Protein AF-A0A524GN20-F1 (afdb_monomer_lite)

pLDDT: mean 93.87, std 6.21, range [55.22, 98.56]

Structure (mmCIF, N/CA/C/O backbone):
data_AF-A0A524GN20-F1
#
_entry.id   AF-A0A524GN20-F1
#
loop_
_atom_site.group_PDB
_atom_site.id
_atom_site.type_symbol
_atom_site.label_atom_id
_atom_site.label_alt_id
_atom_site.label_comp_id
_atom_site.label_asym_id
_atom_site.label_entity_id
_atom_site.label_seq_id
_atom_site.pdbx_PDB_ins_code
_atom_site.Cartn_x
_atom_site.Cartn_y
_atom_site.Cartn_z
_atom_site.occupancy
_atom_site.B_iso_or_equiv
_atom_site.auth_seq_id
_atom_site.auth_comp_id
_atom_site.auth_asym_id
_atom_site.auth_atom_id
_atom_site.pdbx_PDB_model_num
ATOM 1 N N . MET A 1 1 ? -15.098 1.037 7.197 1.00 80.81 1 MET A N 1
ATOM 2 C CA . MET A 1 1 ? -13.810 0.815 7.897 1.00 80.81 1 MET A CA 1
ATOM 3 C C . MET A 1 1 ? -13.483 1.879 8.942 1.00 80.81 1 MET A C 1
ATOM 5 O O . MET A 1 1 ? -12.488 1.730 9.640 1.00 80.81 1 MET A O 1
ATOM 9 N N . THR A 1 2 ? -14.309 2.914 9.108 1.00 81.94 2 THR A N 1
ATOM 10 C CA . THR A 1 2 ? -14.123 3.932 10.149 1.00 81.94 2 THR A CA 1
ATOM 11 C C . THR A 1 2 ? -13.984 3.306 11.540 1.00 81.94 2 THR A C 1
ATOM 13 O O . THR A 1 2 ? -14.821 2.501 11.942 1.00 81.94 2 THR A O 1
ATOM 16 N N . GLY A 1 3 ? -12.926 3.681 12.263 1.00 82.38 3 GLY A N 1
ATOM 17 C CA . GLY A 1 3 ? -12.662 3.211 13.631 1.00 82.38 3 GLY A CA 1
ATOM 18 C C . GLY A 1 3 ? -12.111 1.784 13.745 1.00 82.38 3 GLY A C 1
ATOM 19 O O . GLY A 1 3 ? -12.096 1.239 14.842 1.00 82.38 3 GLY A O 1
ATOM 20 N N . ILE A 1 4 ? -11.683 1.169 12.637 1.00 89.50 4 ILE A N 1
ATOM 21 C CA . ILE A 1 4 ? -11.070 -0.163 12.632 1.00 89.50 4 ILE A CA 1
ATOM 22 C C . ILE A 1 4 ? -9.560 -0.024 12.451 1.00 89.50 4 ILE A C 1
ATOM 24 O O . ILE A 1 4 ? -9.099 0.409 11.396 1.00 89.50 4 ILE A O 1
ATOM 28 N N . ASP A 1 5 ? -8.799 -0.453 13.455 1.00 92.88 5 ASP A N 1
ATOM 29 C CA . ASP A 1 5 ? -7.336 -0.331 13.458 1.00 92.88 5 ASP A CA 1
ATOM 30 C C . ASP A 1 5 ? -6.620 -1.609 12.999 1.00 92.88 5 ASP A C 1
ATOM 32 O O . ASP A 1 5 ? -5.412 -1.606 12.771 1.00 92.88 5 ASP A O 1
ATOM 36 N N . ARG A 1 6 ? -7.367 -2.697 12.768 1.00 95.50 6 ARG A N 1
ATOM 37 C CA . ARG A 1 6 ? -6.855 -3.922 12.145 1.00 95.50 6 ARG A CA 1
ATOM 38 C C . A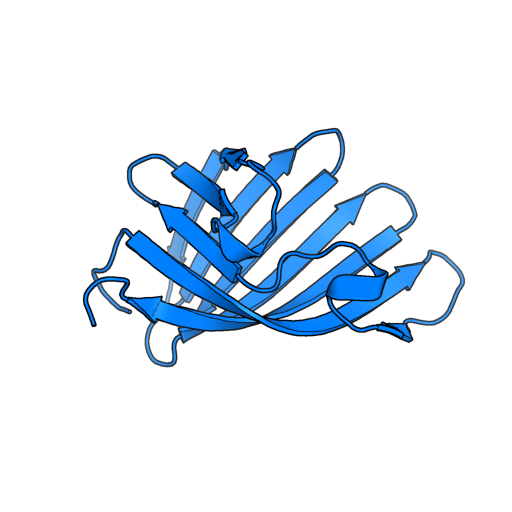RG A 1 6 ? -7.815 -4.471 11.099 1.00 95.50 6 ARG A C 1
ATOM 40 O O . ARG A 1 6 ? -8.972 -4.762 11.392 1.00 95.50 6 ARG A O 1
ATOM 47 N N . PHE A 1 7 ? -7.325 -4.639 9.878 1.00 96.12 7 PHE A N 1
ATOM 48 C CA . PHE A 1 7 ? -8.141 -5.032 8.731 1.00 96.12 7 PHE A CA 1
ATOM 49 C C . PHE A 1 7 ? -7.329 -5.836 7.711 1.00 96.12 7 PHE A C 1
ATOM 51 O O . PHE A 1 7 ? -6.097 -5.810 7.704 1.00 96.12 7 PHE A O 1
ATOM 58 N N . ILE A 1 8 ? -8.032 -6.585 6.865 1.00 96.88 8 ILE A N 1
ATOM 59 C CA . ILE A 1 8 ? -7.454 -7.373 5.776 1.00 96.88 8 ILE A CA 1
ATOM 60 C C . ILE A 1 8 ? -7.763 -6.694 4.446 1.00 96.88 8 ILE A C 1
ATOM 62 O O . ILE A 1 8 ? -8.872 -6.208 4.245 1.00 96.88 8 ILE A O 1
ATOM 66 N N . CYS A 1 9 ? -6.793 -6.671 3.542 1.00 97.44 9 CYS A N 1
ATOM 67 C CA . CYS A 1 9 ? -6.932 -6.140 2.195 1.00 97.44 9 CYS A CA 1
ATOM 68 C C . CYS A 1 9 ? -6.615 -7.216 1.168 1.00 97.44 9 CYS A C 1
ATOM 70 O O . CYS A 1 9 ? -5.675 -7.988 1.357 1.00 97.44 9 CYS A O 1
ATOM 72 N N . ALA A 1 10 ? -7.388 -7.235 0.089 1.00 96.88 10 ALA A N 1
ATOM 73 C CA . ALA A 1 10 ? -7.216 -8.124 -1.045 1.00 96.88 10 ALA A CA 1
ATOM 74 C C . ALA A 1 10 ? -6.764 -7.331 -2.275 1.00 96.88 10 ALA A C 1
ATOM 76 O O . ALA A 1 10 ? -7.335 -6.278 -2.578 1.00 96.88 10 ALA A O 1
ATOM 77 N N . ALA A 1 11 ? -5.759 -7.838 -2.986 1.00 96.38 11 ALA A N 1
ATOM 78 C CA . ALA A 1 11 ? -5.364 -7.329 -4.293 1.00 96.38 11 ALA A CA 1
ATOM 79 C C . ALA A 1 11 ? -6.363 -7.807 -5.359 1.00 96.38 11 ALA A C 1
ATOM 81 O O . ALA A 1 11 ? -6.744 -8.973 -5.381 1.00 96.38 11 ALA A O 1
ATOM 82 N N . ALA A 1 12 ? -6.789 -6.908 -6.245 1.00 95.06 12 ALA A N 1
ATOM 83 C CA . ALA A 1 12 ? -7.721 -7.216 -7.331 1.00 95.06 12 ALA A CA 1
ATOM 84 C C . ALA A 1 12 ? -7.089 -7.001 -8.711 1.00 95.06 12 ALA A C 1
ATOM 86 O O . ALA A 1 12 ? -7.280 -7.807 -9.616 1.00 95.06 12 ALA A O 1
ATOM 87 N N . GLN A 1 13 ? -6.320 -5.924 -8.871 1.00 95.69 13 GLN A N 1
ATOM 88 C CA . GLN A 1 13 ? -5.629 -5.599 -10.114 1.00 95.69 13 GLN A CA 1
ATOM 89 C C . GLN A 1 13 ? -4.230 -5.082 -9.797 1.00 95.69 13 GLN A C 1
ATOM 91 O O . GLN A 1 13 ? -4.064 -4.281 -8.877 1.00 95.69 13 GLN A O 1
ATOM 96 N N . VAL A 1 14 ? -3.238 -5.509 -10.580 1.00 97.44 14 VAL A N 1
ATOM 97 C CA . VAL A 1 14 ? -1.855 -5.049 -10.452 1.00 97.44 14 VAL A CA 1
ATOM 98 C C . VAL A 1 14 ? -1.371 -4.494 -11.787 1.00 97.44 14 VAL A C 1
ATOM 100 O O . VAL A 1 14 ? -1.645 -5.048 -12.851 1.00 97.44 14 VAL A O 1
ATOM 103 N N . GLN A 1 15 ? -0.653 -3.379 -11.732 1.00 97.19 15 GLN A N 1
ATOM 104 C CA . GLN A 1 15 ? -0.004 -2.769 -12.883 1.00 97.19 15 GLN A CA 1
ATOM 105 C C . GLN A 1 15 ? 1.456 -2.495 -12.546 1.00 97.19 15 GLN A C 1
ATOM 107 O O . GLN A 1 15 ? 1.754 -1.956 -11.485 1.00 97.19 15 GLN A O 1
ATOM 112 N N . MET A 1 16 ? 2.364 -2.843 -13.447 1.00 96.81 16 MET A N 1
ATOM 113 C CA . MET A 1 16 ? 3.779 -2.502 -13.339 1.00 96.81 16 MET A CA 1
ATOM 114 C C . MET A 1 16 ? 4.140 -1.510 -14.438 1.00 96.81 16 MET A C 1
ATOM 116 O O . MET A 1 16 ? 3.680 -1.644 -15.568 1.00 96.81 16 MET A O 1
ATOM 120 N N . CYS A 1 17 ? 4.957 -0.521 -14.097 1.00 96.75 17 CYS A N 1
ATOM 121 C CA . CYS A 1 17 ? 5.476 0.476 -15.024 1.00 96.75 17 CYS A CA 1
ATOM 122 C C . CYS A 1 17 ? 6.996 0.547 -14.879 1.00 96.75 17 CYS A C 1
ATOM 124 O O . CYS A 1 17 ? 7.495 0.663 -13.755 1.00 96.75 17 CYS A O 1
ATOM 126 N N . ILE A 1 18 ? 7.716 0.509 -15.999 1.00 96.25 18 ILE A N 1
ATOM 127 C CA . ILE A 1 18 ? 9.172 0.679 -16.063 1.00 96.25 18 ILE A CA 1
ATOM 128 C C . ILE A 1 18 ? 9.487 2.029 -16.712 1.00 96.25 18 ILE A C 1
ATOM 130 O O . ILE A 1 18 ? 8.776 2.485 -17.605 1.00 96.25 18 ILE A O 1
ATOM 134 N N . GLU A 1 19 ? 10.545 2.683 -16.241 1.00 95.81 19 GLU A N 1
ATOM 135 C CA . GLU A 1 19 ? 11.057 3.915 -16.832 1.00 95.81 19 GLU A CA 1
ATOM 136 C C . GLU A 1 19 ? 11.360 3.735 -18.330 1.00 95.81 19 GLU A C 1
ATOM 138 O O . GLU A 1 19 ? 12.034 2.790 -18.732 1.00 95.81 19 GLU A O 1
ATOM 143 N N . ASN A 1 20 ? 10.877 4.669 -19.154 1.00 93.94 20 ASN A N 1
ATOM 144 C CA . ASN A 1 20 ? 10.988 4.641 -20.619 1.00 93.94 20 ASN A CA 1
ATOM 145 C C . ASN A 1 20 ? 10.273 3.466 -21.318 1.00 93.94 20 ASN A C 1
ATOM 147 O O . ASN A 1 20 ? 10.513 3.241 -22.504 1.00 93.94 20 ASN A O 1
ATOM 151 N N . ASP A 1 21 ? 9.375 2.755 -20.629 1.00 94.06 21 ASP A N 1
ATOM 152 C CA . ASP A 1 21 ? 8.540 1.697 -21.208 1.00 94.06 21 ASP A CA 1
ATOM 153 C C . ASP A 1 21 ? 7.049 1.907 -20.870 1.00 94.06 21 ASP A C 1
ATOM 155 O O . ASP A 1 21 ? 6.654 2.840 -20.166 1.00 94.06 21 ASP A O 1
ATOM 159 N N . SER A 1 22 ? 6.190 1.047 -21.409 1.00 92.25 22 SER A N 1
ATOM 160 C CA . SER A 1 22 ? 4.754 1.043 -21.151 1.00 92.25 22 SER A CA 1
ATOM 161 C C . SER A 1 22 ? 4.425 0.459 -19.778 1.00 92.25 22 SER A C 1
ATOM 163 O O . SER A 1 22 ? 5.121 -0.409 -19.257 1.00 92.25 22 SER A O 1
ATOM 165 N N . CYS A 1 23 ? 3.295 0.880 -19.211 1.00 95.12 23 CYS A N 1
ATOM 166 C CA . CYS A 1 23 ? 2.701 0.189 -18.073 1.00 95.12 23 CYS A CA 1
ATOM 167 C C . CYS A 1 23 ? 1.916 -1.037 -18.548 1.00 95.12 23 CYS A C 1
ATOM 169 O O . CYS A 1 23 ? 1.089 -0.937 -19.455 1.00 95.12 23 CYS A O 1
ATOM 171 N N . TYR A 1 24 ? 2.091 -2.170 -17.882 1.00 94.31 24 TYR A N 1
ATOM 172 C CA . TYR A 1 24 ? 1.423 -3.424 -18.219 1.00 94.31 24 TYR A CA 1
ATOM 173 C C . TYR A 1 24 ? 0.657 -3.980 -17.023 1.00 94.31 24 TYR A C 1
ATOM 175 O O . TYR A 1 24 ? 1.060 -3.848 -15.866 1.00 94.31 24 TYR A O 1
ATOM 183 N N . THR A 1 25 ? -0.494 -4.581 -17.322 1.00 95.19 25 THR A N 1
ATOM 184 C CA . THR A 1 25 ? -1.305 -5.280 -16.323 1.00 95.19 25 THR A CA 1
ATOM 185 C C . THR A 1 25 ? -0.687 -6.643 -16.071 1.00 95.19 25 THR A C 1
ATOM 187 O O . THR A 1 25 ? -0.342 -7.344 -17.018 1.00 95.19 25 THR A O 1
ATOM 190 N N . ALA A 1 26 ? -0.575 -7.009 -14.803 1.00 91.06 26 ALA A N 1
ATOM 191 C CA . ALA A 1 26 ? -0.132 -8.323 -14.384 1.00 91.06 26 ALA A CA 1
ATOM 192 C C . ALA A 1 26 ? -1.067 -8.846 -13.298 1.00 91.06 26 ALA A C 1
ATOM 194 O O . ALA A 1 26 ? -1.766 -8.097 -12.609 1.00 91.06 26 ALA A O 1
ATOM 195 N N . SER A 1 27 ? -1.071 -10.152 -13.132 1.00 90.56 27 SER A N 1
ATOM 196 C CA . SER A 1 27 ? -1.637 -10.776 -11.949 1.00 90.56 27 SER A CA 1
ATOM 197 C C . SER A 1 27 ? -0.744 -10.542 -10.725 1.00 90.56 27 SER A C 1
ATOM 199 O O . SER A 1 27 ? 0.456 -10.268 -10.829 1.00 90.56 27 SER A O 1
ATOM 201 N N . ALA A 1 28 ? -1.326 -10.690 -9.533 1.00 89.25 28 ALA A N 1
ATOM 202 C CA . ALA A 1 28 ? -0.570 -10.593 -8.290 1.00 89.25 28 ALA A CA 1
ATOM 203 C C . ALA A 1 28 ? 0.543 -11.657 -8.215 1.00 89.25 28 ALA A C 1
ATOM 205 O O . ALA A 1 28 ? 1.670 -11.349 -7.826 1.00 89.25 28 ALA A O 1
ATOM 206 N N . TRP A 1 29 ? 0.266 -12.881 -8.679 1.00 88.06 29 TRP A N 1
ATOM 207 C CA . TRP A 1 29 ? 1.220 -13.989 -8.638 1.00 88.06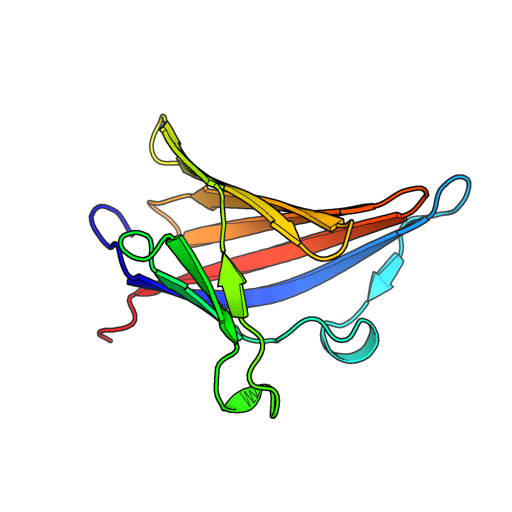 29 TRP A CA 1
ATOM 208 C C . TRP A 1 29 ? 2.444 -13.764 -9.538 1.00 88.06 29 TRP A C 1
ATOM 210 O O . TRP A 1 29 ? 3.561 -14.028 -9.094 1.00 88.06 29 TRP A O 1
ATOM 220 N N . GLU A 1 30 ? 2.266 -13.222 -10.752 1.00 90.25 30 GLU A N 1
ATOM 221 C CA . GLU A 1 30 ? 3.370 -12.952 -11.695 1.00 90.25 30 GLU A CA 1
ATOM 222 C C . GLU A 1 30 ? 4.406 -12.004 -11.096 1.00 90.25 30 GLU A C 1
ATOM 224 O O . GLU A 1 30 ? 5.609 -12.168 -11.295 1.00 90.25 30 GLU A O 1
ATOM 229 N N . LEU A 1 31 ? 3.935 -11.026 -10.321 1.00 90.75 31 LEU A N 1
ATOM 230 C CA . LEU A 1 31 ? 4.775 -10.018 -9.682 1.00 90.75 31 LEU A CA 1
ATOM 231 C C . LEU A 1 31 ? 5.107 -10.341 -8.222 1.00 90.75 31 LEU A C 1
ATOM 233 O O . LEU A 1 31 ? 5.699 -9.511 -7.529 1.00 90.75 31 LEU A O 1
ATOM 237 N N . ASN A 1 32 ? 4.756 -11.542 -7.745 1.00 90.00 32 ASN A N 1
ATOM 238 C CA . ASN A 1 32 ? 4.959 -11.975 -6.360 1.00 90.00 32 ASN A CA 1
ATOM 239 C C . ASN A 1 32 ? 4.350 -10.994 -5.331 1.00 90.00 32 ASN A C 1
A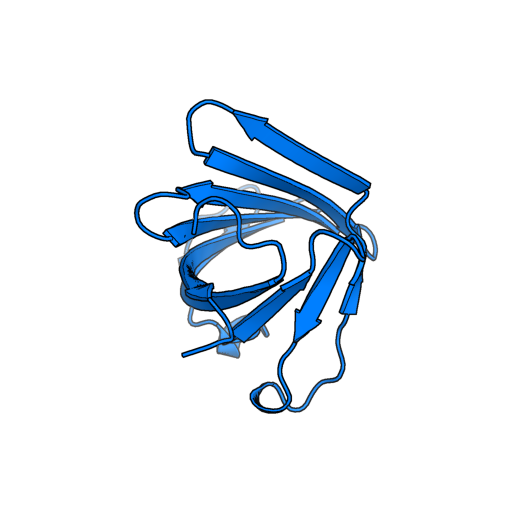TOM 241 O O . ASN A 1 32 ? 4.875 -10.806 -4.224 1.00 90.00 32 ASN A O 1
ATOM 245 N N . VAL A 1 33 ? 3.252 -10.347 -5.728 1.00 92.38 33 VAL A N 1
ATOM 246 C CA . VAL A 1 33 ? 2.398 -9.520 -4.881 1.00 92.38 33 VAL A CA 1
ATOM 247 C C . VAL A 1 33 ? 1.470 -10.465 -4.113 1.00 92.38 33 VAL A C 1
ATOM 249 O O . VAL A 1 33 ? 0.838 -11.323 -4.724 1.00 92.38 33 VAL A O 1
ATOM 252 N N . PRO A 1 34 ? 1.381 -10.358 -2.779 1.00 92.50 34 PRO A N 1
ATOM 253 C CA . PRO A 1 34 ? 0.465 -11.185 -2.002 1.00 92.50 34 PRO A CA 1
ATOM 254 C C . PRO A 1 34 ? -0.996 -10.893 -2.358 1.00 92.50 34 PRO A C 1
ATOM 256 O O . PRO A 1 34 ? -1.385 -9.727 -2.410 1.00 92.50 34 PRO A O 1
ATOM 259 N N . ASP A 1 35 ? -1.819 -11.937 -2.488 1.00 93.44 35 ASP A N 1
ATOM 260 C CA . ASP A 1 35 ? -3.266 -11.773 -2.692 1.00 93.44 35 ASP A CA 1
ATOM 261 C C . ASP A 1 35 ? -3.930 -11.060 -1.512 1.00 93.44 35 ASP A C 1
ATOM 263 O O . ASP A 1 35 ? -4.847 -10.264 -1.699 1.00 93.44 35 ASP A O 1
ATOM 267 N N . PHE A 1 36 ? -3.438 -11.323 -0.294 1.00 95.25 36 PHE A N 1
ATOM 268 C CA . PHE A 1 36 ? -3.958 -10.741 0.937 1.00 95.25 36 PHE A CA 1
ATOM 269 C C . PHE A 1 36 ? -2.852 -10.201 1.837 1.00 95.25 36 PHE A C 1
ATOM 271 O O . PHE A 1 36 ? -1.869 -10.895 2.130 1.00 95.25 36 PHE A O 1
ATOM 278 N N . VAL A 1 37 ? -3.085 -9.008 2.377 1.00 96.44 37 VAL A N 1
ATOM 279 C CA . VAL A 1 37 ? -2.281 -8.414 3.449 1.00 96.44 37 VAL A CA 1
ATOM 280 C C . VAL A 1 37 ? -3.165 -8.028 4.629 1.00 96.44 37 VAL A C 1
ATOM 282 O O . VAL A 1 37 ? -4.311 -7.623 4.460 1.00 96.44 37 VAL A O 1
ATOM 285 N N . VAL A 1 38 ? -2.629 -8.145 5.838 1.00 96.62 38 VAL A N 1
ATOM 286 C CA . VAL A 1 38 ? -3.230 -7.628 7.067 1.00 96.62 38 VAL A CA 1
ATOM 287 C C . VAL A 1 38 ? -2.488 -6.364 7.456 1.00 96.62 38 VAL A C 1
ATOM 289 O O . VAL A 1 38 ? -1.261 -6.381 7.582 1.00 96.62 38 VAL A O 1
ATOM 292 N N . ILE A 1 39 ? -3.245 -5.296 7.669 1.00 97.25 39 ILE A N 1
ATOM 293 C CA . ILE A 1 39 ? -2.747 -4.023 8.175 1.00 97.25 39 ILE A CA 1
ATOM 294 C C . ILE A 1 39 ? -3.164 -3.898 9.639 1.00 97.25 39 ILE A C 1
ATOM 296 O O . ILE A 1 39 ? -4.323 -4.126 9.984 1.00 97.25 39 ILE A O 1
ATOM 300 N N . ASP A 1 40 ? -2.201 -3.545 10.483 1.00 96.62 40 ASP A N 1
ATOM 301 C CA . ASP A 1 40 ? -2.370 -3.259 11.907 1.00 96.62 40 ASP A CA 1
ATOM 302 C C . ASP A 1 40 ? -1.835 -1.839 12.169 1.00 96.62 40 ASP A C 1
ATOM 304 O O . ASP A 1 40 ? -0.629 -1.593 12.064 1.00 96.62 40 ASP A O 1
ATOM 308 N N . LEU A 1 41 ? -2.744 -0.890 12.417 1.00 95.50 41 LEU A N 1
ATOM 309 C CA . LEU A 1 41 ? -2.434 0.529 12.610 1.00 95.50 41 LEU A CA 1
ATOM 310 C C . LEU A 1 41 ? -1.765 0.798 13.955 1.00 95.50 41 LEU A C 1
ATOM 312 O O . LEU A 1 41 ? -0.869 1.641 14.019 1.00 95.50 41 LEU A O 1
ATOM 316 N N . ASP A 1 42 ? -2.137 0.045 14.990 1.00 93.69 42 ASP A N 1
ATOM 317 C CA . ASP A 1 42 ? -1.556 0.167 16.328 1.00 93.69 42 ASP A CA 1
ATOM 318 C C . ASP A 1 42 ? -0.089 -0.263 16.319 1.00 93.69 42 ASP A C 1
ATOM 320 O O . ASP A 1 42 ? 0.787 0.424 16.848 1.00 93.69 42 ASP A O 1
ATOM 324 N N . LYS A 1 43 ? 0.199 -1.393 15.664 1.00 96.25 43 LYS A N 1
ATOM 325 C CA . LYS A 1 43 ? 1.564 -1.923 15.531 1.00 96.25 43 LYS A CA 1
ATOM 326 C C . LYS A 1 43 ? 2.349 -1.293 14.392 1.00 96.25 43 LYS A C 1
ATOM 328 O O . LYS A 1 43 ? 3.556 -1.507 14.307 1.00 96.25 43 LYS A O 1
ATOM 333 N N . LYS A 1 44 ? 1.677 -0.545 13.519 1.00 96.81 44 LYS A N 1
ATOM 334 C CA . LYS A 1 44 ? 2.223 0.031 12.289 1.00 96.81 44 LYS A CA 1
ATOM 335 C C . LYS A 1 44 ? 2.886 -0.996 11.371 1.00 96.81 44 LYS A C 1
ATOM 337 O O . LYS A 1 44 ? 4.012 -0.807 10.906 1.00 96.81 44 LYS A O 1
ATOM 342 N N . VAL A 1 45 ? 2.189 -2.104 11.128 1.00 97.31 45 VAL A N 1
ATOM 343 C CA . VAL A 1 45 ? 2.699 -3.238 10.346 1.00 97.31 45 VAL A CA 1
ATOM 344 C C . VAL A 1 45 ? 1.744 -3.613 9.218 1.00 97.31 45 VAL A C 1
ATOM 346 O O . VAL A 1 45 ? 0.531 -3.685 9.411 1.00 97.31 45 VAL A O 1
ATOM 349 N N . VAL A 1 46 ? 2.315 -3.923 8.053 1.00 96.88 46 VAL A N 1
ATOM 350 C CA . VAL A 1 46 ? 1.659 -4.683 6.983 1.00 96.88 46 VAL A CA 1
ATOM 351 C C . VAL A 1 46 ? 2.280 -6.076 6.946 1.00 96.88 46 VAL A C 1
ATOM 353 O O . VAL A 1 46 ? 3.500 -6.213 6.876 1.00 96.88 46 VAL A O 1
ATOM 356 N N . SER A 1 47 ? 1.455 -7.117 6.988 1.00 96.25 47 SER A N 1
ATOM 357 C CA . SER A 1 47 ? 1.907 -8.513 7.010 1.00 96.25 47 SER A CA 1
ATOM 358 C C . SER A 1 47 ? 1.126 -9.368 6.026 1.00 96.25 47 SER A C 1
ATOM 360 O O . SER A 1 47 ? -0.033 -9.090 5.731 1.00 96.25 47 SER A O 1
ATOM 362 N N . THR A 1 48 ? 1.745 -10.415 5.495 1.00 93.75 48 THR A N 1
ATOM 363 C CA . THR A 1 48 ? 1.040 -11.380 4.648 1.00 93.75 48 THR A CA 1
ATOM 364 C C . THR A 1 48 ? 0.226 -12.366 5.477 1.00 93.75 48 THR A C 1
ATOM 366 O O . THR A 1 48 ? 0.551 -12.668 6.626 1.00 93.75 48 THR A O 1
ATOM 369 N N . THR A 1 49 ? -0.846 -12.899 4.892 1.00 90.19 49 THR A N 1
ATOM 370 C CA . THR A 1 49 ? -1.598 -14.003 5.505 1.00 90.19 49 THR A CA 1
ATOM 371 C C . THR A 1 49 ? -0.877 -15.337 5.304 1.00 90.19 49 THR A C 1
ATOM 373 O O . THR A 1 49 ? -0.004 -15.459 4.449 1.00 90.19 49 THR A O 1
ATOM 376 N N . LYS A 1 50 ? -1.294 -16.386 6.029 1.00 87.12 50 LYS A N 1
ATOM 377 C CA . LYS A 1 50 ? -0.788 -17.757 5.814 1.00 87.12 50 LYS A CA 1
ATOM 378 C 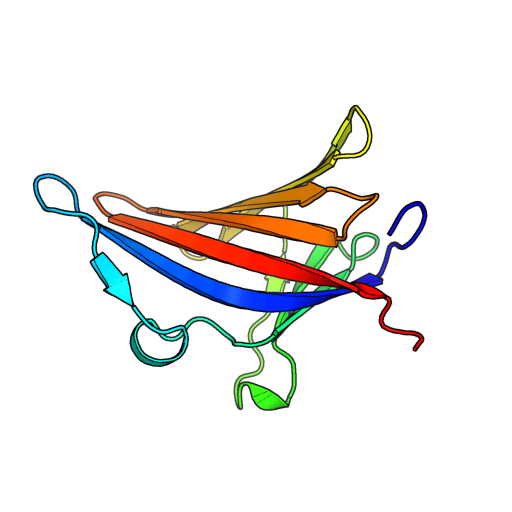C . LYS A 1 50 ? -0.977 -18.249 4.371 1.00 87.12 50 LYS A C 1
ATOM 380 O O . LYS A 1 50 ? -0.209 -19.092 3.923 1.00 87.12 50 LYS A O 1
ATOM 385 N N . ALA A 1 51 ? -1.978 -17.726 3.656 1.00 82.00 51 ALA A N 1
ATOM 386 C CA . ALA A 1 51 ? -2.280 -18.117 2.281 1.00 82.00 51 ALA A CA 1
ATOM 387 C C . ALA A 1 51 ? -1.168 -17.738 1.292 1.00 82.00 51 ALA A C 1
ATOM 389 O O . ALA A 1 51 ? -1.028 -18.396 0.270 1.00 82.00 51 ALA A O 1
ATOM 390 N N . SER A 1 52 ? -0.336 -16.737 1.606 1.00 82.88 52 SER A N 1
ATOM 391 C CA . SER A 1 52 ? 0.798 -16.378 0.745 1.00 82.88 52 SER A CA 1
ATOM 392 C C . SER A 1 52 ? 1.923 -17.422 0.758 1.00 82.88 52 SER A C 1
ATOM 394 O O . SER A 1 52 ? 2.851 -17.315 -0.039 1.00 82.88 52 SER A O 1
ATOM 396 N N . GLY A 1 53 ? 1.913 -18.369 1.708 1.00 82.25 53 GLY A N 1
ATOM 397 C CA . GLY A 1 53 ? 3.017 -19.306 1.944 1.00 82.25 53 GLY A CA 1
ATOM 398 C C . GLY A 1 53 ? 4.307 -18.647 2.453 1.00 82.25 53 GLY A C 1
ATOM 399 O O . GLY A 1 53 ? 5.313 -19.326 2.647 1.00 82.25 53 GLY A O 1
ATOM 400 N N . LEU A 1 54 ? 4.294 -17.332 2.685 1.00 81.00 54 LEU A N 1
ATOM 401 C CA . LEU A 1 54 ? 5.451 -16.528 3.060 1.00 81.00 54 LEU A CA 1
ATOM 402 C C . LEU A 1 54 ? 5.121 -15.721 4.319 1.00 81.00 54 LEU A C 1
ATOM 404 O O . LEU A 1 54 ? 4.054 -15.125 4.420 1.00 81.00 54 LEU A O 1
ATOM 408 N N . ASN A 1 55 ? 6.050 -15.641 5.269 1.00 86.12 55 ASN A N 1
ATOM 409 C CA . ASN A 1 55 ? 5.884 -14.839 6.488 1.00 86.12 55 ASN A CA 1
ATOM 410 C C . ASN A 1 55 ? 6.503 -13.446 6.305 1.00 86.12 55 ASN A C 1
ATOM 412 O O . ASN A 1 55 ? 7.425 -13.067 7.025 1.00 86.12 55 ASN A O 1
ATOM 416 N N . AR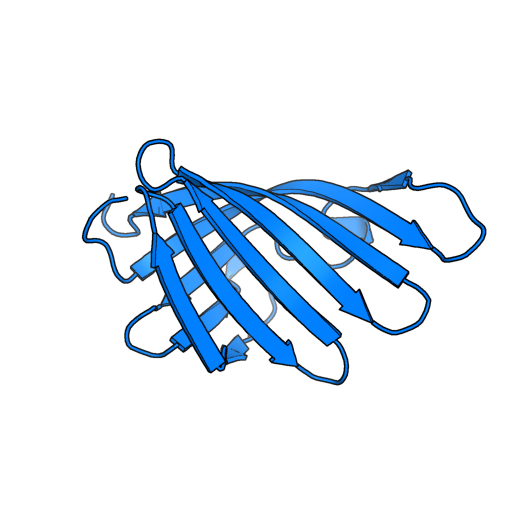G A 1 56 ? 6.046 -12.703 5.288 1.00 90.44 56 ARG A N 1
ATOM 417 C CA . ARG A 1 56 ? 6.536 -11.345 5.015 1.00 90.44 56 ARG A CA 1
ATOM 418 C C . ARG A 1 56 ? 5.829 -10.348 5.928 1.00 90.44 56 ARG A C 1
ATOM 420 O O . ARG A 1 56 ? 4.615 -10.409 6.115 1.00 90.44 56 ARG A O 1
ATOM 427 N N . SER A 1 57 ? 6.594 -9.405 6.459 1.00 93.94 57 SER A N 1
ATOM 428 C CA . SER A 1 57 ? 6.091 -8.313 7.283 1.00 93.94 57 SER A CA 1
ATOM 429 C C . SER A 1 57 ? 6.967 -7.088 7.069 1.00 93.94 57 SER A C 1
ATOM 431 O O . SER A 1 57 ? 8.183 -7.222 6.992 1.00 93.94 57 SER A O 1
ATOM 433 N N . THR A 1 58 ? 6.354 -5.913 6.996 1.00 95.62 58 THR A N 1
ATOM 434 C CA . THR A 1 58 ? 7.045 -4.624 6.903 1.00 95.62 58 THR A CA 1
ATOM 435 C C . THR A 1 58 ? 6.413 -3.636 7.866 1.00 95.62 58 THR A C 1
ATOM 437 O O . THR A 1 58 ? 5.197 -3.650 8.072 1.00 95.62 58 THR A O 1
ATOM 440 N N . THR A 1 59 ? 7.226 -2.766 8.454 1.00 97.12 59 THR A N 1
ATOM 441 C CA . THR A 1 59 ? 6.726 -1.629 9.230 1.00 97.12 59 THR A CA 1
ATOM 442 C C . THR A 1 59 ? 6.448 -0.450 8.303 1.00 97.12 59 THR A C 1
ATOM 444 O O . THR A 1 59 ? 7.030 -0.340 7.223 1.00 97.12 59 THR A O 1
ATOM 447 N N . PHE A 1 60 ? 5.546 0.437 8.713 1.00 97.38 60 PHE A N 1
ATOM 448 C CA . PHE A 1 60 ? 5.346 1.736 8.076 1.00 97.38 60 PHE A CA 1
ATOM 449 C C . PHE A 1 60 ? 5.568 2.858 9.089 1.00 97.38 60 PHE A C 1
ATOM 451 O O . PHE A 1 60 ? 5.336 2.702 10.288 1.00 97.38 60 PHE A O 1
ATOM 458 N N . THR A 1 61 ? 6.058 4.000 8.618 1.00 94.75 61 THR A N 1
ATOM 459 C CA . THR A 1 61 ? 6.496 5.100 9.489 1.00 94.75 61 THR A CA 1
ATOM 460 C C . THR A 1 61 ? 5.432 6.179 9.634 1.00 94.75 61 THR A C 1
ATOM 462 O O . THR A 1 61 ? 5.366 6.835 10.676 1.00 94.75 61 THR A O 1
ATOM 465 N N . SER A 1 62 ? 4.561 6.325 8.634 1.00 96.06 62 SER A N 1
ATOM 466 C CA . SER A 1 62 ? 3.517 7.345 8.595 1.00 96.06 62 SER A CA 1
ATOM 467 C C . SER A 1 62 ? 2.134 6.721 8.460 1.00 96.06 62 SER A C 1
ATOM 469 O O . SER A 1 62 ? 1.918 5.830 7.637 1.00 96.06 62 SER A O 1
ATOM 471 N N . VAL A 1 63 ? 1.203 7.225 9.268 1.00 96.44 63 VAL A N 1
ATOM 472 C CA . VAL A 1 63 ? -0.236 7.005 9.133 1.00 96.44 63 VAL A CA 1
ATOM 473 C C . VAL A 1 63 ? -0.944 8.331 9.351 1.00 96.44 63 VAL A C 1
ATOM 475 O O . VAL A 1 63 ? -0.693 9.017 10.342 1.00 96.44 63 VAL A O 1
ATOM 478 N N . SER A 1 64 ? -1.834 8.694 8.437 1.00 96.06 64 SER A N 1
ATOM 479 C CA . SER A 1 64 ? -2.700 9.855 8.597 1.00 96.06 64 SER A CA 1
ATOM 480 C C . SER A 1 64 ? -4.102 9.555 8.087 1.00 96.06 64 SER A C 1
ATOM 482 O O . SER A 1 64 ? -4.307 8.708 7.217 1.00 96.06 64 SER A O 1
ATOM 484 N N . LYS A 1 65 ? -5.083 10.244 8.668 1.00 95.69 65 LYS A N 1
ATOM 485 C CA . LYS A 1 65 ? -6.482 10.198 8.246 1.00 95.69 65 LYS A CA 1
ATOM 486 C C . LYS A 1 65 ? -6.891 11.605 7.837 1.00 95.69 65 LYS A C 1
ATOM 488 O O . LYS A 1 65 ? -6.652 12.556 8.580 1.00 95.69 65 LYS A O 1
ATOM 493 N N . SER A 1 66 ? -7.479 11.747 6.657 1.00 96.25 66 SER A N 1
ATOM 494 C CA . SER A 1 66 ? -7.984 13.027 6.164 1.00 96.25 66 SER A CA 1
ATOM 495 C C . SER A 1 66 ? -9.195 12.791 5.274 1.00 96.25 66 SER A C 1
ATOM 497 O O . SER A 1 66 ? -9.137 11.958 4.375 1.00 96.25 66 SER A O 1
ATOM 499 N N . ASN A 1 67 ? -10.294 13.505 5.534 1.00 94.50 67 ASN A N 1
ATOM 500 C CA . ASN A 1 67 ? -11.519 13.464 4.726 1.00 94.50 67 ASN A CA 1
ATOM 501 C C . ASN A 1 67 ? -12.033 12.038 4.432 1.00 94.50 67 ASN A C 1
ATOM 503 O O . ASN A 1 67 ? -12.373 11.719 3.297 1.00 94.50 67 ASN A O 1
ATOM 507 N N . GLY A 1 68 ? -12.052 11.163 5.445 1.00 95.00 68 GLY A N 1
ATOM 508 C CA . GLY A 1 68 ? -12.504 9.770 5.297 1.00 95.00 68 GLY A CA 1
ATOM 509 C C . GLY A 1 68 ? -11.562 8.877 4.483 1.00 95.00 68 GLY A C 1
ATOM 510 O O . GLY A 1 68 ? -11.968 7.809 4.033 1.00 95.00 68 GLY A O 1
ATOM 511 N N . THR A 1 69 ? -10.320 9.313 4.268 1.00 97.50 69 THR A N 1
ATOM 512 C CA . THR A 1 69 ? -9.270 8.551 3.591 1.00 97.50 69 THR A CA 1
ATOM 513 C C . THR A 1 69 ? -8.111 8.295 4.546 1.00 97.50 69 THR A C 1
ATOM 515 O O . THR A 1 69 ? -7.640 9.202 5.238 1.00 97.50 69 THR A O 1
ATOM 518 N N . LEU A 1 70 ? -7.636 7.055 4.559 1.00 97.44 70 LEU A N 1
ATOM 519 C CA . LEU A 1 70 ? -6.473 6.603 5.308 1.00 97.44 70 LEU A CA 1
ATOM 520 C C . LEU A 1 70 ? -5.250 6.538 4.388 1.00 97.44 70 LEU A C 1
ATOM 522 O O . LEU A 1 70 ? -5.306 5.938 3.315 1.00 97.44 70 LEU A O 1
ATOM 526 N N . PHE A 1 71 ? -4.138 7.107 4.845 1.00 97.94 71 PHE A N 1
ATOM 527 C CA . PHE A 1 71 ? -2.855 7.111 4.147 1.00 97.94 71 PHE A CA 1
ATOM 528 C C . PHE A 1 71 ? -1.812 6.396 5.003 1.00 97.94 71 PHE A C 1
ATOM 530 O O . PHE A 1 71 ? -1.597 6.794 6.147 1.00 97.94 71 PHE A O 1
ATOM 537 N N . LEU A 1 72 ? -1.158 5.364 4.462 1.00 97.69 72 LEU A N 1
ATOM 538 C CA . LEU A 1 72 ? -0.080 4.622 5.135 1.00 97.69 72 LEU A CA 1
ATOM 539 C C . LEU A 1 72 ? 1.168 4.648 4.265 1.00 97.69 72 LEU A C 1
ATOM 541 O O . LEU A 1 72 ? 1.081 4.323 3.083 1.00 97.69 72 LEU A O 1
ATOM 545 N N . GLN A 1 73 ? 2.322 5.006 4.823 1.00 98.25 73 GLN A N 1
ATOM 546 C CA . GLN A 1 73 ? 3.554 5.142 4.041 1.00 98.25 73 GLN A CA 1
ATOM 547 C C . GLN A 1 73 ? 4.774 4.605 4.782 1.00 98.25 73 GLN A C 1
ATOM 549 O O . GLN A 1 73 ? 4.907 4.762 6.000 1.00 98.25 73 GLN A O 1
ATOM 554 N N . GLY A 1 74 ? 5.691 4.006 4.029 1.00 97.75 74 GLY A N 1
ATOM 555 C CA . GLY A 1 74 ? 6.935 3.464 4.559 1.00 97.75 74 GLY A CA 1
ATOM 556 C C . GLY A 1 74 ? 7.961 3.171 3.472 1.00 97.75 74 GLY A C 1
ATOM 557 O O . GLY A 1 74 ? 7.718 3.381 2.282 1.00 97.75 74 GLY A O 1
ATOM 558 N N . VAL A 1 75 ? 9.127 2.695 3.905 1.00 97.19 75 VAL A N 1
ATOM 559 C CA . VAL A 1 75 ? 10.222 2.264 3.035 1.00 97.19 75 VAL A CA 1
ATOM 560 C C . VAL A 1 75 ? 10.748 0.934 3.556 1.00 97.19 75 VAL A C 1
ATOM 562 O O . VAL A 1 75 ? 11.056 0.830 4.738 1.00 97.19 75 VAL A O 1
ATOM 565 N N . GLU A 1 76 ? 10.881 -0.054 2.676 1.00 93.94 76 GLU A N 1
ATOM 566 C CA . GLU A 1 76 ? 11.383 -1.390 3.007 1.00 93.94 76 GLU A CA 1
ATOM 567 C C . GLU A 1 76 ? 12.328 -1.880 1.912 1.00 93.94 76 GLU A C 1
ATOM 569 O O . GLU A 1 76 ? 11.982 -1.865 0.728 1.00 93.94 76 GLU A O 1
ATOM 574 N N . ALA A 1 77 ? 13.534 -2.310 2.292 1.00 92.44 77 ALA A N 1
ATOM 575 C CA . ALA A 1 77 ? 14.551 -2.827 1.370 1.00 92.44 77 ALA A CA 1
ATOM 576 C C . ALA A 1 77 ? 14.748 -1.969 0.093 1.00 92.44 77 ALA A C 1
ATOM 578 O O . ALA A 1 77 ? 14.811 -2.493 -1.022 1.00 92.44 77 ALA A O 1
ATOM 579 N N . GLY A 1 78 ? 14.796 -0.638 0.251 1.00 93.75 78 GLY A N 1
ATOM 580 C CA . GLY A 1 78 ? 14.974 0.317 -0.852 1.00 93.75 78 GLY A CA 1
ATOM 581 C C . GLY A 1 78 ? 13.727 0.565 -1.713 1.00 93.75 78 GLY A C 1
ATOM 582 O O . GLY A 1 78 ? 13.837 1.161 -2.781 1.00 93.75 78 GLY A O 1
ATOM 583 N N . ARG A 1 79 ? 12.548 0.107 -1.277 1.00 95.81 79 ARG A N 1
ATOM 584 C CA . ARG A 1 79 ? 11.259 0.339 -1.941 1.00 95.81 79 ARG A CA 1
ATOM 585 C C . ARG A 1 79 ? 10.386 1.226 -1.064 1.00 95.81 79 ARG A C 1
ATOM 587 O O . ARG A 1 79 ? 10.087 0.854 0.067 1.00 95.81 79 ARG A O 1
ATOM 594 N N . ALA A 1 80 ? 9.964 2.372 -1.580 1.00 98.00 80 ALA A N 1
ATOM 595 C CA . ALA A 1 80 ? 8.938 3.188 -0.946 1.00 98.00 80 ALA A CA 1
ATOM 596 C C . ALA A 1 80 ? 7.560 2.598 -1.251 1.00 98.00 80 ALA A C 1
ATOM 598 O O . ALA A 1 80 ? 7.318 2.135 -2.365 1.00 98.00 80 ALA A O 1
ATOM 599 N N . PHE A 1 81 ? 6.646 2.625 -0.288 1.00 98.00 81 PHE A N 1
ATOM 600 C CA . PHE A 1 81 ? 5.263 2.224 -0.507 1.00 98.00 81 PHE A CA 1
ATOM 601 C C . PHE A 1 81 ? 4.287 3.229 0.101 1.00 98.00 81 PHE A C 1
ATOM 603 O O . PHE A 1 81 ? 4.572 3.854 1.124 1.00 98.00 81 PHE A O 1
ATOM 610 N N . SER A 1 82 ? 3.122 3.361 -0.530 1.00 98.19 82 SER A N 1
ATOM 611 C CA . SER A 1 82 ? 2.024 4.216 -0.087 1.00 98.19 82 SER A CA 1
ATOM 612 C C . SER A 1 82 ? 0.694 3.509 -0.312 1.00 98.19 82 SER A C 1
ATOM 614 O O . SER A 1 82 ? 0.369 3.170 -1.446 1.00 98.19 82 SER A O 1
ATOM 616 N N . PHE A 1 83 ? -0.081 3.321 0.751 1.00 98.38 83 PHE A N 1
ATOM 617 C CA . PHE A 1 83 ? -1.462 2.847 0.711 1.00 98.38 83 PHE A CA 1
ATOM 618 C C . PHE A 1 83 ? -2.393 4.045 0.867 1.00 98.38 83 PHE A C 1
ATOM 620 O O . PHE A 1 83 ? -2.168 4.900 1.724 1.00 98.38 83 PHE A O 1
ATOM 627 N N . VAL A 1 84 ? -3.450 4.072 0.067 1.00 98.38 84 VAL A N 1
ATOM 628 C CA . VAL A 1 84 ? -4.557 5.023 0.143 1.00 98.38 84 VAL A CA 1
ATOM 629 C C . VAL A 1 84 ? -5.840 4.211 0.207 1.00 98.38 84 VAL A C 1
ATOM 631 O O . VAL A 1 84 ? -6.107 3.414 -0.693 1.00 98.38 84 VAL A O 1
ATOM 634 N N . ILE A 1 85 ? -6.604 4.365 1.284 1.00 98.25 85 ILE A N 1
ATOM 635 C CA . ILE A 1 85 ? -7.795 3.553 1.548 1.00 98.25 85 ILE A CA 1
ATOM 636 C C . ILE A 1 85 ? -8.970 4.476 1.844 1.00 98.25 85 ILE A C 1
ATOM 638 O O . ILE A 1 85 ? -8.928 5.254 2.795 1.00 98.25 85 ILE A O 1
ATOM 642 N N . ASP A 1 86 ? -10.026 4.367 1.046 1.00 97.75 86 ASP A N 1
ATOM 643 C CA . ASP A 1 86 ? -11.301 5.024 1.317 1.00 97.75 86 ASP A CA 1
ATOM 644 C C . ASP A 1 86 ? -12.004 4.299 2.478 1.00 97.75 86 ASP A C 1
ATOM 646 O O . ASP A 1 86 ? -12.325 3.113 2.383 1.00 97.75 86 ASP A O 1
ATOM 650 N N . GLU A 1 87 ? -12.224 4.982 3.604 1.00 95.31 87 GLU A N 1
ATOM 651 C CA . GLU A 1 87 ? -12.735 4.337 4.818 1.00 95.31 87 GLU A CA 1
ATOM 652 C C . GLU A 1 87 ? -14.207 3.920 4.695 1.00 95.31 87 GLU A C 1
ATOM 654 O O . GLU A 1 87 ? -14.638 3.006 5.406 1.00 95.31 87 GLU A O 1
ATOM 659 N N . ALA A 1 88 ? -14.989 4.564 3.825 1.00 94.62 88 ALA A N 1
ATOM 660 C CA . ALA A 1 88 ? -16.412 4.277 3.661 1.00 94.62 88 ALA A CA 1
ATOM 661 C C . ALA A 1 88 ? -16.637 2.995 2.848 1.00 94.62 88 ALA A C 1
ATOM 663 O O . ALA A 1 88 ? -17.438 2.143 3.228 1.00 94.62 88 ALA A O 1
ATOM 664 N N . THR A 1 89 ? -15.899 2.845 1.752 1.00 95.94 89 THR A N 1
ATOM 665 C CA . THR A 1 89 ? -16.044 1.755 0.778 1.00 95.94 89 THR A CA 1
ATOM 666 C C . THR A 1 89 ? -15.023 0.639 0.965 1.00 95.94 89 THR A C 1
ATOM 668 O O . THR A 1 89 ? -15.211 -0.456 0.440 1.00 95.94 89 THR A O 1
ATOM 671 N N . GLY A 1 90 ? -13.925 0.916 1.669 1.00 96.81 90 GLY A N 1
ATOM 672 C CA . GLY A 1 90 ? -12.778 0.025 1.793 1.00 96.81 90 GLY A CA 1
ATOM 673 C C . GLY A 1 90 ? -11.927 -0.069 0.528 1.00 96.81 90 GLY A C 1
ATOM 674 O O . GLY A 1 90 ? -11.003 -0.876 0.493 1.00 96.81 90 GLY A O 1
ATOM 675 N N . ARG A 1 91 ? -12.198 0.718 -0.522 1.00 98.25 91 ARG A N 1
ATOM 676 C CA . ARG A 1 91 ? -11.390 0.694 -1.749 1.00 98.25 91 ARG A CA 1
ATOM 677 C C . ARG A 1 91 ? -9.957 1.113 -1.446 1.00 98.25 91 ARG A C 1
ATOM 679 O O . ARG A 1 91 ? -9.725 2.147 -0.827 1.00 98.25 91 ARG A O 1
ATOM 686 N N . MET A 1 92 ? -9.012 0.311 -1.918 1.00 98.12 92 MET A N 1
ATOM 687 C CA . MET A 1 92 ? -7.585 0.475 -1.672 1.00 98.12 92 MET A CA 1
ATOM 688 C C . MET A 1 92 ? -6.849 0.744 -2.982 1.00 98.12 92 MET A C 1
ATOM 690 O O . MET A 1 92 ? -7.060 0.052 -3.978 1.00 98.12 92 MET A O 1
ATOM 694 N N . THR A 1 93 ? -5.933 1.706 -2.940 1.00 98.56 93 THR A N 1
ATOM 695 C CA . THR A 1 93 ? -4.899 1.930 -3.952 1.00 98.56 93 THR A CA 1
ATOM 696 C C . THR A 1 93 ? -3.539 1.880 -3.272 1.00 98.56 93 THR A C 1
ATOM 698 O O . THR A 1 93 ? -3.339 2.515 -2.239 1.00 98.56 93 THR A O 1
ATOM 701 N N . VAL A 1 94 ? -2.599 1.135 -3.838 1.00 98.31 94 VAL A N 1
ATOM 702 C CA . VAL A 1 94 ? -1.230 1.027 -3.333 1.00 98.31 94 VAL A CA 1
ATOM 703 C C . VAL A 1 94 ? -0.269 1.370 -4.451 1.00 98.31 94 VAL A C 1
ATOM 705 O O . VAL A 1 94 ? -0.418 0.861 -5.556 1.00 98.31 94 VAL A O 1
ATOM 708 N N . ALA A 1 95 ? 0.733 2.183 -4.150 1.00 98.06 95 ALA A N 1
ATOM 709 C CA . ALA A 1 95 ? 1.880 2.404 -5.017 1.00 98.06 95 ALA A CA 1
ATOM 710 C C . ALA A 1 95 ? 3.139 1.915 -4.303 1.00 98.06 95 ALA A C 1
ATOM 712 O O . ALA A 1 95 ? 3.380 2.283 -3.153 1.00 98.06 95 ALA A O 1
ATOM 713 N N . VAL A 1 96 ? 3.939 1.095 -4.979 1.00 97.69 96 VAL A N 1
ATOM 714 C CA . VAL A 1 96 ? 5.260 0.653 -4.528 1.00 97.69 96 VAL A CA 1
ATOM 715 C C . VAL A 1 96 ? 6.277 1.100 -5.565 1.00 97.69 96 VAL A C 1
ATOM 717 O O . VAL A 1 96 ? 6.204 0.695 -6.721 1.00 97.69 96 VAL A O 1
ATOM 720 N N . ALA A 1 97 ? 7.224 1.932 -5.159 1.00 97.81 97 ALA A N 1
ATOM 721 C CA . ALA A 1 97 ? 8.211 2.533 -6.040 1.00 97.81 97 ALA A CA 1
ATOM 722 C C . ALA A 1 97 ? 9.629 2.193 -5.587 1.00 97.81 97 ALA A C 1
ATOM 724 O O . ALA A 1 97 ? 9.942 2.159 -4.396 1.00 97.81 97 ALA A O 1
ATOM 725 N N . ARG A 1 98 ? 10.507 1.991 -6.561 1.00 96.25 98 ARG A N 1
ATOM 726 C CA . ARG A 1 98 ? 11.957 2.114 -6.408 1.00 96.25 98 ARG A CA 1
ATOM 727 C C . ARG A 1 98 ? 12.501 2.767 -7.677 1.00 96.25 98 ARG A C 1
ATOM 729 O O . ARG A 1 98 ? 11.738 3.054 -8.596 1.00 96.25 98 ARG A O 1
ATOM 736 N N . ASP A 1 99 ? 13.805 2.979 -7.726 1.00 96.00 99 ASP A N 1
ATOM 737 C CA . ASP A 1 99 ? 14.448 3.552 -8.905 1.00 96.00 99 ASP A CA 1
ATOM 738 C C . ASP A 1 99 ? 14.078 2.791 -10.199 1.00 96.00 99 ASP A C 1
ATOM 740 O O . ASP A 1 99 ? 14.110 1.554 -10.232 1.00 96.00 99 ASP A O 1
ATOM 744 N N . GLY A 1 100 ? 13.645 3.536 -11.220 1.00 96.00 100 GLY A N 1
ATOM 745 C CA . GLY A 1 100 ? 13.268 3.035 -12.547 1.00 96.00 100 GLY A CA 1
ATOM 746 C C . GLY A 1 100 ? 11.999 2.167 -12.658 1.00 96.00 100 GLY A C 1
ATOM 747 O O . GLY A 1 100 ? 11.676 1.725 -13.760 1.00 96.00 100 GLY A O 1
ATOM 748 N N 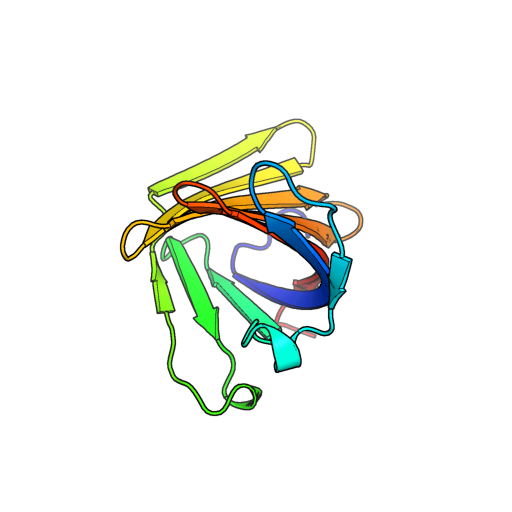. ILE A 1 101 ? 11.272 1.869 -11.569 1.00 96.06 101 ILE A N 1
ATOM 749 C CA . ILE A 1 101 ? 10.106 0.963 -11.621 1.00 96.06 101 ILE A CA 1
ATOM 750 C C . ILE A 1 101 ? 9.064 1.244 -10.534 1.00 96.06 101 ILE A C 1
ATOM 752 O O . ILE A 1 101 ? 9.385 1.467 -9.363 1.00 96.06 101 ILE A O 1
ATOM 756 N N . THR A 1 102 ? 7.788 1.144 -10.908 1.00 97.25 102 THR A N 1
ATOM 757 C CA . THR A 1 102 ? 6.659 1.197 -9.972 1.00 97.25 102 THR A CA 1
ATOM 758 C C . THR A 1 102 ? 5.715 0.017 -10.164 1.00 97.25 102 THR A C 1
ATOM 760 O O . THR A 1 102 ? 5.558 -0.513 -11.265 1.00 97.25 102 THR A O 1
ATOM 763 N N . VAL A 1 103 ? 5.093 -0.410 -9.069 1.00 97.31 103 VAL A N 1
ATOM 764 C CA . VAL A 1 103 ? 4.006 -1.387 -9.052 1.00 97.31 103 VAL A CA 1
ATOM 765 C C . VAL A 1 103 ? 2.823 -0.754 -8.335 1.00 97.31 103 VAL A C 1
ATOM 767 O O . VAL A 1 103 ? 2.932 -0.366 -7.173 1.00 97.31 103 VAL A O 1
ATOM 770 N N . ASN A 1 104 ? 1.696 -0.669 -9.029 1.00 97.69 104 ASN A N 1
ATOM 771 C CA . ASN A 1 104 ? 0.434 -0.173 -8.508 1.00 97.69 104 ASN A CA 1
ATOM 772 C C . ASN A 1 104 ? -0.519 -1.343 -8.269 1.00 97.69 104 ASN A C 1
ATOM 774 O O . ASN A 1 104 ? -0.642 -2.231 -9.112 1.00 97.69 104 ASN A O 1
ATOM 778 N N . VAL A 1 105 ? -1.208 -1.337 -7.132 1.00 98.12 105 VAL A N 1
ATOM 779 C CA . VAL A 1 105 ? -2.191 -2.358 -6.759 1.00 98.12 105 VAL A CA 1
ATOM 780 C C . VAL A 1 105 ? -3.514 -1.680 -6.446 1.00 98.12 105 VAL A C 1
ATOM 782 O O . VAL A 1 105 ? -3.572 -0.768 -5.623 1.00 98.12 105 VAL A O 1
ATOM 785 N N . PHE A 1 106 ? -4.586 -2.161 -7.062 1.00 97.94 106 PHE A N 1
ATOM 786 C CA . PHE A 1 106 ? -5.955 -1.791 -6.727 1.00 97.94 106 PHE A CA 1
ATOM 787 C C . PHE A 1 106 ? -6.635 -2.962 -6.038 1.00 97.94 106 PHE A C 1
ATOM 789 O O . PHE A 1 106 ? -6.404 -4.123 -6.385 1.00 97.94 106 PHE A O 1
ATOM 796 N N . GLY A 1 107 ? -7.484 -2.664 -5.065 1.00 97.69 107 GLY A N 1
ATOM 797 C CA . GLY A 1 107 ? -8.136 -3.696 -4.282 1.00 97.69 107 GLY A CA 1
ATOM 798 C C . GLY A 1 107 ? -9.177 -3.150 -3.325 1.00 97.69 107 GLY A C 1
ATOM 799 O O . GLY A 1 107 ? -9.672 -2.029 -3.473 1.00 97.69 107 GLY A O 1
ATOM 800 N N . ALA A 1 108 ? -9.498 -3.958 -2.326 1.00 97.94 108 ALA A N 1
ATOM 801 C CA . ALA A 1 108 ? -10.419 -3.575 -1.272 1.00 97.94 108 ALA A CA 1
ATOM 802 C C . ALA A 1 108 ? -9.995 -4.171 0.065 1.00 97.94 108 ALA A C 1
ATOM 804 O O . ALA A 1 108 ? -9.392 -5.242 0.128 1.00 97.94 108 ALA A O 1
ATOM 805 N N . CYS A 1 109 ? -10.342 -3.468 1.129 1.00 97.50 109 CYS A N 1
ATOM 806 C CA . CYS A 1 109 ? -10.102 -3.846 2.501 1.00 97.50 109 CYS A CA 1
ATOM 807 C C . CYS A 1 109 ? -11.425 -4.066 3.234 1.00 97.50 109 CYS A C 1
ATOM 809 O O . CYS A 1 109 ? -12.443 -3.443 2.935 1.00 97.50 109 CYS A O 1
ATOM 811 N N . THR A 1 110 ? -11.398 -4.951 4.222 1.00 95.56 110 THR A N 1
ATOM 812 C CA . THR A 1 110 ? -12.518 -5.218 5.116 1.00 95.56 110 THR A CA 1
ATOM 813 C C . THR A 1 110 ? -12.017 -5.543 6.518 1.00 95.56 110 THR A C 1
ATOM 815 O O . THR A 1 110 ? -10.846 -5.868 6.730 1.00 95.56 110 THR A O 1
ATOM 818 N N . ALA A 1 111 ? -12.903 -5.429 7.499 1.00 90.06 111 ALA A N 1
ATOM 819 C CA . ALA A 1 111 ? -12.589 -5.742 8.882 1.00 90.06 111 ALA A CA 1
ATOM 820 C C . ALA A 1 111 ? -12.199 -7.222 9.043 1.00 90.06 111 ALA A C 1
ATOM 822 O O . ALA A 1 111 ? -12.698 -8.082 8.323 1.00 90.06 111 ALA A O 1
ATOM 823 N N . THR A 1 112 ? -11.319 -7.545 9.993 1.00 79.38 112 THR A N 1
ATOM 824 C CA . THR A 1 112 ? -10.940 -8.949 10.263 1.00 79.38 112 THR A CA 1
ATOM 825 C C . THR A 1 112 ? -11.930 -9.702 11.157 1.00 79.38 112 THR A C 1
ATOM 827 O O . THR A 1 112 ? -11.737 -10.888 11.389 1.00 79.38 112 THR A O 1
ATOM 830 N N . ASN A 1 113 ? -12.941 -9.029 11.707 1.00 68.44 113 ASN A N 1
ATOM 831 C CA . ASN A 1 113 ? -13.902 -9.570 12.675 1.00 68.44 113 ASN A CA 1
ATOM 832 C C . ASN A 1 113 ? -15.261 -9.933 12.049 1.00 68.44 113 ASN A C 1
ATOM 834 O O . ASN A 1 113 ? -16.291 -9.737 12.691 1.00 68.44 113 ASN A O 1
ATOM 838 N N . ILE A 1 114 ? -15.253 -10.409 10.802 1.00 55.22 114 ILE A N 1
ATOM 839 C CA . ILE A 1 114 ? -16.459 -10.919 10.131 1.00 55.22 114 ILE A CA 1
ATOM 840 C C . ILE A 1 114 ? -16.783 -12.315 10.658 1.00 55.22 114 ILE A C 1
ATOM 842 O O . ILE A 1 114 ? -15.838 -13.135 10.731 1.00 55.22 114 ILE A O 1
#

Secondary structure (DSSP, 8-state):
-TT-SEEEEEEEEEEEEETTS-EEEE-TTTTT--SEEEEETTTTEEEE-GGGSS--EEE-SEEEEETTEEEEEEEETTEEEEEEEETTT-EEEEEEEETTEEEEEEEEEEES--

Foldseek 3Di:
DPPAQKWKWAFDWKWKDFAPDDIDTDDCVVVLHARMWMGGNVQQKIFGDVVSVDGDMDHWDDWDDDPQWIWTWHADPQKTKIWIARNVFQWIWMWIDHPRMIMITTTGMDHPPD

Sequence (114 aa):
MTGIDRFICAAAQVQMCIENDSCYTASAWELNVPDFVVIDLDKKVVSTTKASGLNRSTTFTSVSKSNGTLFLQGVEAGRAFSFVIDEATGRMTVAVARDGITVNVFGACTATNI

Radius of gyration: 13.71 Å; chains: 1; bounding box: 31×33×38 Å